Protein AF-A0A0S8AUI0-F1 (afdb_monomer_lite)

Radius of gyration: 12.15 Å; chains: 1; bounding box: 31×28×25 Å

Sequence (66 aa):
MTDSLKNKIEFYERREIVRALGECGGIMAQAARKLGITERMIGYKVKKYGIRKEDGVRQQIVNSRQ

Foldseek 3Di:
DDPDPVVVVLVVVVVLLLQLCLVVQNPLCRSQVVVVHHSVVSVVSCVVVVPDSVSNVVVVVVVVVD

Secondary structure (DSSP, 8-state):
----HHHHHHHHHHHHHHHHHHHTTT-HHHHHHHTTS-HHHHHHHHHHHT--HHHHHHHHHHHTT-

pLDDT: mean 86.93, std 15.42, range [44.75, 98.56]

Structure (mmCIF, N/CA/C/O backbone):
data_AF-A0A0S8AUI0-F1
#
_entry.id   AF-A0A0S8AUI0-F1
#
loop_
_atom_site.group_PDB
_atom_site.id
_atom_site.type_symbol
_atom_site.label_atom_id
_atom_site.label_alt_id
_atom_site.label_comp_id
_atom_site.label_asym_id
_atom_site.label_entity_id
_atom_site.label_seq_id
_atom_site.pdbx_PDB_ins_code
_atom_site.Cartn_x
_atom_site.Cartn_y
_atom_site.Cartn_z
_atom_site.occupancy
_atom_site.B_iso_or_equiv
_atom_site.auth_seq_id
_atom_site.auth_comp_id
_atom_site.auth_asym_id
_atom_site.auth_atom_id
_atom_site.pdbx_PDB_model_num
ATOM 1 N N . MET A 1 1 ? 11.458 -16.950 -17.221 1.00 49.50 1 MET A N 1
ATOM 2 C CA . MET A 1 1 ? 11.201 -15.810 -16.313 1.00 49.50 1 MET A CA 1
ATOM 3 C C . MET A 1 1 ? 11.743 -16.204 -14.950 1.00 49.50 1 MET A C 1
ATOM 5 O O . MET A 1 1 ? 11.200 -17.116 -14.347 1.00 49.50 1 MET A O 1
ATOM 9 N N . THR A 1 2 ? 12.881 -15.654 -14.531 1.00 58.53 2 THR A N 1
ATOM 10 C CA . THR A 1 2 ? 13.539 -16.046 -13.277 1.00 58.53 2 THR A CA 1
ATOM 11 C C . THR A 1 2 ? 12.758 -15.506 -12.082 1.00 58.53 2 THR A C 1
ATOM 13 O O . THR A 1 2 ? 12.481 -14.311 -11.969 1.00 58.53 2 THR A O 1
ATOM 16 N N . ASP A 1 3 ? 12.377 -16.417 -11.196 1.00 77.88 3 ASP A N 1
ATOM 17 C CA . ASP A 1 3 ? 11.533 -16.191 -10.025 1.00 77.88 3 ASP A CA 1
ATOM 18 C C . ASP A 1 3 ? 12.339 -15.536 -8.880 1.00 77.88 3 ASP A C 1
ATOM 20 O O . ASP A 1 3 ? 12.507 -16.084 -7.790 1.00 77.88 3 ASP A O 1
ATOM 24 N N . SER A 1 4 ? 12.941 -14.377 -9.174 1.00 92.38 4 SER A N 1
ATOM 25 C CA . SER A 1 4 ? 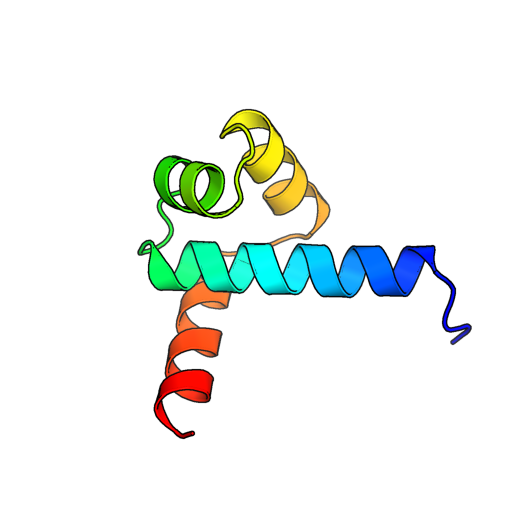13.756 -13.603 -8.234 1.00 92.38 4 SER A CA 1
ATOM 26 C C . SER A 1 4 ? 12.923 -13.152 -7.036 1.00 92.38 4 SER A C 1
ATOM 28 O O . SER A 1 4 ? 11.754 -12.788 -7.181 1.00 92.38 4 SER A O 1
ATOM 30 N N . LEU A 1 5 ? 13.549 -13.079 -5.858 1.00 92.94 5 LEU A N 1
ATOM 31 C CA . LEU A 1 5 ? 12.933 -12.557 -4.635 1.00 92.94 5 LEU A CA 1
ATOM 32 C C . LEU A 1 5 ? 12.253 -11.198 -4.864 1.00 92.94 5 LEU A C 1
ATOM 34 O O . LEU A 1 5 ? 11.155 -10.959 -4.365 1.00 92.94 5 LEU A O 1
ATOM 38 N N . LYS A 1 6 ? 12.867 -10.333 -5.681 1.00 93.44 6 LYS A N 1
ATOM 39 C CA . LYS A 1 6 ? 12.311 -9.019 -6.026 1.00 93.44 6 LYS A CA 1
ATOM 40 C C . LYS A 1 6 ? 10.948 -9.129 -6.719 1.00 93.44 6 LYS A C 1
ATOM 42 O O . LYS A 1 6 ? 10.035 -8.385 -6.372 1.00 93.44 6 LYS A O 1
ATOM 47 N N . ASN A 1 7 ? 10.799 -10.078 -7.644 1.00 92.81 7 ASN A N 1
ATOM 48 C CA . ASN A 1 7 ? 9.549 -10.300 -8.373 1.00 92.81 7 ASN A CA 1
ATOM 49 C C . ASN A 1 7 ? 8.463 -10.860 -7.446 1.00 92.81 7 ASN A C 1
ATOM 51 O O . ASN A 1 7 ? 7.318 -10.419 -7.515 1.00 92.81 7 ASN A O 1
ATOM 55 N N . LYS A 1 8 ? 8.827 -11.770 -6.530 1.00 94.00 8 LYS A N 1
ATOM 56 C CA . LYS A 1 8 ? 7.900 -12.316 -5.524 1.00 94.00 8 LYS A CA 1
ATOM 57 C C . LYS A 1 8 ? 7.365 -11.224 -4.608 1.00 94.00 8 LYS A C 1
ATOM 59 O O . LYS A 1 8 ? 6.155 -11.108 -4.442 1.00 94.00 8 LYS A O 1
ATOM 64 N N . ILE A 1 9 ? 8.254 -10.399 -4.053 1.00 95.25 9 ILE A N 1
ATOM 65 C CA . ILE A 1 9 ? 7.865 -9.288 -3.175 1.00 95.25 9 ILE A CA 1
ATOM 66 C C . ILE A 1 9 ? 6.930 -8.332 -3.914 1.00 95.25 9 ILE A C 1
ATOM 68 O O . ILE A 1 9 ? 5.892 -7.962 -3.375 1.00 95.25 9 ILE A O 1
ATOM 72 N N . GLU A 1 10 ? 7.259 -7.968 -5.155 1.00 95.06 10 GLU A N 1
ATOM 73 C CA . GLU A 1 10 ? 6.423 -7.070 -5.951 1.00 95.06 10 GLU A CA 1
ATOM 74 C C . GLU A 1 10 ? 5.033 -7.657 -6.234 1.00 95.06 10 GLU A C 1
ATOM 76 O O . GLU A 1 10 ? 4.026 -6.958 -6.106 1.00 95.06 10 GLU A O 1
ATOM 81 N N . PHE A 1 11 ? 4.963 -8.952 -6.548 1.00 94.06 11 PHE A N 1
ATOM 82 C CA . PHE A 1 11 ? 3.702 -9.657 -6.746 1.00 94.06 11 PHE A CA 1
ATOM 83 C C . PHE A 1 11 ? 2.830 -9.650 -5.483 1.00 94.06 11 PHE A C 1
ATOM 85 O O . PHE A 1 11 ? 1.660 -9.262 -5.551 1.00 94.06 11 PHE A O 1
ATOM 92 N N . TYR A 1 12 ? 3.387 -10.043 -4.333 1.00 95.56 12 TYR A N 1
ATOM 93 C CA . TYR A 1 12 ? 2.643 -10.067 -3.071 1.00 95.56 12 TYR A CA 1
ATOM 94 C C . TYR A 1 12 ? 2.228 -8.662 -2.635 1.00 95.56 12 TYR A C 1
ATOM 96 O O . TYR A 1 12 ? 1.075 -8.461 -2.262 1.00 95.56 12 TYR A O 1
ATOM 104 N N . GLU A 1 13 ? 3.118 -7.676 -2.751 1.00 96.56 13 GLU A N 1
ATOM 105 C CA . GLU A 1 13 ? 2.807 -6.290 -2.402 1.00 96.56 13 GLU A CA 1
ATOM 106 C C . GLU A 1 13 ? 1.664 -5.744 -3.269 1.00 96.56 13 GLU A C 1
ATOM 108 O O . GLU A 1 13 ? 0.697 -5.194 -2.740 1.00 96.56 13 GLU A O 1
ATOM 113 N N . ARG A 1 14 ? 1.709 -5.957 -4.592 1.00 95.75 14 ARG A N 1
ATOM 114 C CA . ARG A 1 14 ? 0.619 -5.561 -5.497 1.00 95.75 14 ARG A CA 1
ATOM 115 C C . ARG A 1 14 ? -0.692 -6.247 -5.119 1.00 95.75 14 ARG A C 1
ATOM 117 O O . ARG A 1 14 ? -1.730 -5.587 -5.080 1.00 95.75 14 ARG A O 1
ATOM 124 N N . ARG A 1 15 ? -0.656 -7.552 -4.839 1.00 95.06 15 ARG A N 1
ATOM 125 C CA . ARG A 1 15 ? -1.846 -8.341 -4.495 1.00 95.06 15 ARG A CA 1
ATOM 126 C C . ARG A 1 15 ? -2.515 -7.838 -3.217 1.00 95.06 15 ARG A C 1
ATOM 128 O O . ARG A 1 15 ? -3.727 -7.628 -3.223 1.00 95.06 15 ARG A O 1
ATOM 135 N N . GLU A 1 16 ? -1.747 -7.608 -2.156 1.00 96.56 16 GLU A N 1
ATOM 136 C CA . GLU A 1 16 ? -2.301 -7.137 -0.881 1.00 96.56 16 GLU A CA 1
ATOM 137 C C . GLU A 1 16 ? -2.841 -5.703 -0.983 1.00 96.56 16 GLU A C 1
ATOM 139 O O . GLU A 1 16 ? -3.898 -5.414 -0.423 1.00 96.56 16 GLU A O 1
ATOM 144 N N . ILE A 1 17 ? -2.201 -4.820 -1.764 1.00 96.06 17 ILE A N 1
ATOM 145 C CA . ILE A 1 17 ? -2.725 -3.466 -2.017 1.00 96.06 17 ILE A CA 1
ATOM 146 C C . ILE A 1 17 ? -4.068 -3.521 -2.747 1.00 96.06 17 ILE A C 1
ATOM 148 O O . ILE A 1 17 ? -5.013 -2.857 -2.326 1.00 96.06 17 ILE A O 1
ATOM 152 N N . VAL A 1 18 ? -4.177 -4.315 -3.817 1.00 95.88 18 VAL A N 1
ATOM 153 C CA . VAL A 1 18 ? -5.435 -4.465 -4.571 1.00 95.88 18 VAL A CA 1
ATOM 154 C C . VAL A 1 18 ? -6.544 -5.004 -3.671 1.00 95.88 18 VAL A C 1
ATOM 156 O O . VAL A 1 18 ? -7.656 -4.475 -3.679 1.00 95.88 18 VAL A O 1
ATOM 159 N N . ARG A 1 19 ? -6.237 -6.021 -2.863 1.00 94.38 19 ARG A N 1
ATOM 160 C CA . ARG A 1 19 ? -7.188 -6.617 -1.926 1.00 94.38 19 ARG A CA 1
ATOM 161 C C . ARG A 1 19 ? -7.665 -5.606 -0.881 1.00 94.38 19 ARG A C 1
ATOM 163 O O . ARG A 1 19 ? -8.869 -5.434 -0.723 1.00 94.38 19 ARG A O 1
ATOM 170 N N . ALA A 1 20 ? -6.746 -4.909 -0.211 1.00 95.75 20 ALA A N 1
ATOM 171 C CA . ALA A 1 20 ? -7.093 -3.909 0.798 1.00 95.75 20 ALA A CA 1
ATOM 172 C C . ALA A 1 20 ? -7.902 -2.748 0.201 1.00 95.75 20 ALA A C 1
ATOM 174 O O . ALA A 1 20 ? -8.858 -2.285 0.816 1.00 95.75 20 ALA A O 1
ATOM 175 N N . LEU A 1 21 ? -7.566 -2.303 -1.015 1.00 94.44 21 LEU A N 1
ATOM 176 C CA . LEU A 1 21 ? -8.358 -1.303 -1.730 1.00 94.44 21 LEU A CA 1
ATOM 177 C C . LEU A 1 21 ? -9.764 -1.816 -2.045 1.00 94.44 21 LEU A C 1
ATOM 179 O O . LEU A 1 21 ? -10.712 -1.072 -1.830 1.00 94.44 21 LEU A O 1
ATOM 183 N N . GLY A 1 22 ? -9.920 -3.060 -2.502 1.00 92.38 22 GLY A N 1
ATOM 184 C CA . GLY A 1 22 ? -11.236 -3.666 -2.720 1.00 92.38 22 GLY A CA 1
ATOM 185 C C . GLY A 1 22 ? -12.072 -3.681 -1.440 1.00 92.38 22 GLY A C 1
ATOM 186 O O . GLY A 1 22 ? -13.159 -3.110 -1.400 1.00 92.38 22 GLY A O 1
ATOM 187 N N . GLU A 1 23 ? -11.527 -4.248 -0.362 1.00 92.50 23 GLU A N 1
ATOM 188 C CA . GLU A 1 23 ? -12.191 -4.345 0.947 1.00 92.50 23 GLU A CA 1
ATOM 189 C C . GLU A 1 23 ? -12.564 -2.978 1.551 1.00 92.50 23 GLU A C 1
ATOM 191 O O . GLU A 1 23 ? -13.549 -2.883 2.278 1.00 92.50 23 GLU A O 1
ATOM 196 N N . CYS A 1 24 ? -11.815 -1.918 1.237 1.00 94.06 24 CYS A N 1
ATOM 197 C CA . CYS A 1 24 ? -12.064 -0.556 1.717 1.00 94.06 24 CYS A CA 1
ATOM 198 C C . CYS A 1 24 ? -12.782 0.348 0.695 1.00 94.06 24 CYS A C 1
ATOM 200 O O . CYS A 1 24 ? -12.717 1.574 0.811 1.00 94.06 24 CYS A O 1
ATOM 202 N N . GLY A 1 25 ? -13.411 -0.209 -0.346 1.00 90.50 25 GLY A N 1
ATOM 203 C CA . GLY A 1 25 ? -14.170 0.573 -1.335 1.00 90.50 25 GLY A CA 1
ATOM 204 C C . GLY A 1 25 ? -13.321 1.565 -2.145 1.00 90.50 25 GLY A C 1
ATOM 205 O O . GLY A 1 25 ? -13.801 2.611 -2.577 1.00 90.50 25 GLY A O 1
ATOM 206 N N . GLY A 1 26 ? -12.031 1.279 -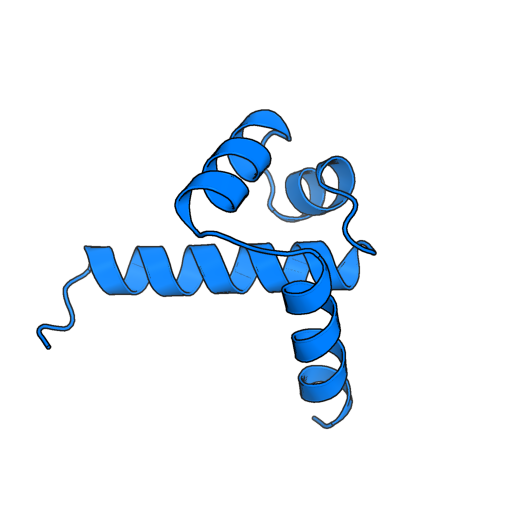2.317 1.00 91.88 26 GLY A N 1
ATOM 207 C CA . GLY A 1 26 ? -11.064 2.125 -3.017 1.00 91.88 26 GLY A CA 1
ATOM 208 C C . GLY A 1 26 ? -10.539 3.307 -2.197 1.00 91.88 26 GLY A C 1
ATOM 209 O O . GLY A 1 26 ? -9.820 4.147 -2.742 1.00 91.88 26 GLY A O 1
ATOM 210 N N . ILE A 1 27 ? -10.865 3.395 -0.903 1.00 94.94 27 ILE A N 1
ATOM 211 C CA . ILE A 1 27 ? -10.400 4.473 -0.025 1.00 94.94 27 ILE A CA 1
ATOM 212 C C . ILE A 1 27 ? -8.957 4.187 0.417 1.00 94.94 27 ILE A C 1
ATOM 214 O O . ILE A 1 27 ? -8.709 3.364 1.301 1.00 94.94 27 ILE A O 1
ATOM 218 N N . MET A 1 28 ? -7.993 4.903 -0.172 1.00 95.44 28 MET A N 1
ATOM 219 C CA . MET A 1 28 ? -6.555 4.713 0.082 1.00 95.44 28 MET A CA 1
ATOM 220 C C . MET A 1 28 ? -6.181 4.864 1.558 1.00 95.44 28 MET A C 1
ATOM 222 O O . MET A 1 28 ? -5.442 4.033 2.077 1.00 95.44 28 MET A O 1
ATOM 226 N N . ALA A 1 29 ? -6.723 5.868 2.253 1.00 97.50 29 ALA A N 1
ATOM 227 C CA . ALA A 1 29 ? -6.471 6.072 3.677 1.00 97.50 29 ALA A CA 1
ATOM 228 C C . ALA A 1 29 ? -6.882 4.860 4.536 1.00 97.50 29 ALA A C 1
ATOM 230 O O . ALA A 1 29 ? -6.175 4.486 5.470 1.00 97.50 29 ALA A O 1
ATOM 231 N N . GLN A 1 30 ? -8.018 4.228 4.223 1.00 97.38 30 GLN A N 1
ATOM 232 C CA . GLN A 1 30 ? -8.499 3.041 4.936 1.00 97.38 30 GLN A CA 1
ATOM 233 C C . GLN A 1 30 ? -7.653 1.809 4.598 1.00 97.38 30 GLN A C 1
ATOM 235 O O . GLN A 1 30 ? -7.219 1.103 5.508 1.00 97.38 30 GLN A O 1
ATOM 240 N N . ALA A 1 31 ? -7.346 1.603 3.315 1.00 96.88 31 ALA A N 1
ATOM 241 C CA . ALA A 1 31 ? -6.484 0.513 2.869 1.00 96.88 31 ALA A CA 1
ATOM 242 C C . ALA A 1 31 ? -5.069 0.618 3.469 1.00 96.88 31 ALA A C 1
ATOM 244 O O . ALA A 1 31 ? -4.519 -0.378 3.928 1.00 96.88 31 ALA A O 1
ATOM 245 N N . ALA A 1 32 ? -4.501 1.825 3.546 1.00 97.94 32 ALA A N 1
ATOM 246 C CA . ALA A 1 32 ? -3.205 2.073 4.173 1.00 97.94 32 ALA A CA 1
ATOM 247 C C . ALA A 1 32 ? -3.208 1.712 5.663 1.00 97.94 32 ALA A C 1
ATOM 249 O O . ALA A 1 32 ? -2.331 0.973 6.109 1.00 97.94 32 ALA A O 1
ATOM 250 N N . ARG A 1 33 ? -4.231 2.157 6.411 1.00 98.25 33 ARG A N 1
ATOM 251 C CA . ARG A 1 33 ? -4.408 1.781 7.824 1.00 98.25 33 ARG A CA 1
ATOM 252 C C . ARG A 1 33 ? -4.518 0.270 7.996 1.00 98.25 33 ARG A C 1
ATOM 254 O O . ARG A 1 33 ? -3.879 -0.277 8.887 1.00 98.25 33 ARG A O 1
ATOM 261 N N . LYS A 1 34 ? -5.271 -0.405 7.124 1.00 97.50 34 LYS A N 1
ATOM 262 C CA . LYS A 1 34 ? -5.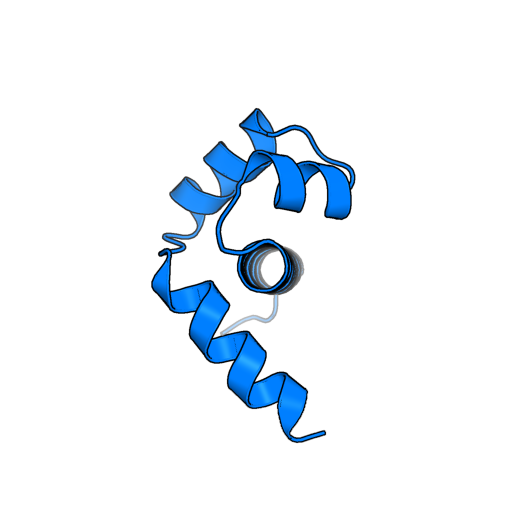410 -1.866 7.145 1.00 97.50 34 LYS A CA 1
ATOM 263 C C . LYS A 1 34 ? -4.079 -2.586 6.900 1.00 97.50 34 LYS A C 1
ATOM 265 O O . LYS A 1 34 ? -3.811 -3.598 7.535 1.00 97.50 34 LYS A O 1
ATOM 270 N N . LEU A 1 35 ? -3.253 -2.062 5.998 1.00 97.31 35 LEU A N 1
ATOM 271 C CA . LEU A 1 35 ? -1.934 -2.610 5.669 1.00 97.31 35 LEU A CA 1
ATOM 272 C C . LEU A 1 35 ? -0.826 -2.187 6.650 1.00 97.31 35 LEU A C 1
ATOM 274 O O . LEU A 1 35 ? 0.315 -2.605 6.480 1.00 97.31 35 LEU A O 1
ATOM 278 N N . GLY A 1 36 ? -1.128 -1.352 7.650 1.00 98.12 36 GLY A N 1
ATOM 279 C CA . GLY A 1 36 ? -0.138 -0.870 8.617 1.00 98.12 36 GLY A CA 1
ATOM 280 C C . GLY A 1 36 ? 0.889 0.102 8.026 1.00 98.12 36 GLY A C 1
ATOM 281 O O . GLY A 1 36 ? 2.010 0.186 8.520 1.00 98.12 36 GLY A O 1
ATOM 282 N N . ILE A 1 37 ? 0.532 0.833 6.964 1.00 98.12 37 ILE A N 1
ATOM 283 C CA . ILE A 1 37 ? 1.408 1.811 6.299 1.00 98.12 37 ILE A CA 1
ATOM 284 C C . ILE A 1 37 ? 0.750 3.189 6.212 1.00 98.12 37 ILE A C 1
ATOM 286 O O . ILE A 1 37 ? -0.435 3.369 6.491 1.00 98.12 37 ILE A O 1
ATOM 290 N N . THR A 1 38 ? 1.521 4.192 5.793 1.00 98.56 38 THR A N 1
ATOM 291 C CA . THR A 1 38 ? 0.984 5.542 5.576 1.00 98.56 38 THR A CA 1
ATOM 292 C C . THR A 1 38 ? 0.220 5.644 4.255 1.00 98.56 38 THR A C 1
ATOM 294 O O . THR A 1 38 ? 0.526 4.960 3.274 1.00 98.56 38 THR A O 1
ATOM 297 N N . GLU A 1 39 ? -0.738 6.571 4.186 1.00 98.00 39 GLU A N 1
ATOM 298 C CA . GLU A 1 39 ? -1.471 6.867 2.948 1.00 98.00 39 GLU A CA 1
ATOM 299 C C . GLU A 1 39 ? -0.540 7.333 1.811 1.00 98.00 39 GLU A C 1
ATOM 301 O O . GLU A 1 39 ? -0.721 6.988 0.644 1.00 98.00 39 GLU A O 1
ATOM 306 N N . ARG A 1 40 ? 0.538 8.051 2.145 1.00 98.31 40 ARG A N 1
ATOM 307 C CA . ARG A 1 40 ? 1.563 8.433 1.167 1.00 98.31 40 ARG A CA 1
ATOM 308 C C . ARG A 1 40 ? 2.245 7.205 0.553 1.00 98.31 40 ARG A C 1
ATOM 310 O O . ARG A 1 40 ? 2.435 7.159 -0.661 1.00 98.31 40 ARG A O 1
ATOM 317 N N . MET A 1 41 ? 2.601 6.211 1.371 1.00 98.25 41 MET A N 1
ATOM 318 C CA . MET A 1 41 ? 3.245 4.980 0.897 1.00 98.25 41 MET A CA 1
ATOM 319 C C . MET A 1 41 ? 2.328 4.196 -0.041 1.00 98.25 41 MET A C 1
ATOM 321 O O . MET A 1 41 ? 2.771 3.831 -1.131 1.00 98.25 41 MET A O 1
ATOM 325 N N . ILE A 1 42 ? 1.055 3.990 0.324 1.00 97.12 42 ILE A N 1
ATOM 326 C CA . ILE A 1 42 ? 0.118 3.286 -0.566 1.00 97.12 42 ILE A CA 1
ATOM 327 C C . ILE A 1 42 ? -0.071 4.058 -1.876 1.00 97.12 42 ILE A C 1
ATOM 329 O O . ILE A 1 42 ? -0.044 3.449 -2.942 1.00 97.12 42 ILE A O 1
ATOM 333 N N . GLY A 1 43 ? -0.153 5.394 -1.826 1.00 97.00 43 GLY A N 1
ATOM 334 C CA . GLY A 1 43 ? -0.270 6.238 -3.016 1.00 97.00 43 GLY A CA 1
ATOM 335 C C . GLY A 1 43 ? 0.904 6.068 -3.984 1.00 97.00 43 GLY A C 1
ATOM 336 O O . GLY A 1 43 ? 0.698 5.932 -5.192 1.00 97.00 43 GLY A O 1
ATOM 337 N N . TYR A 1 44 ? 2.138 5.998 -3.476 1.00 98.12 44 TYR A N 1
ATOM 338 C CA . TYR A 1 44 ? 3.305 5.711 -4.316 1.00 98.12 44 TYR A CA 1
ATOM 339 C C . TYR A 1 44 ? 3.265 4.312 -4.926 1.00 98.12 44 TYR A C 1
ATOM 341 O O . TYR A 1 44 ? 3.599 4.150 -6.099 1.00 98.12 44 TYR A O 1
ATOM 349 N N . LYS A 1 45 ? 2.836 3.303 -4.168 1.00 97.12 45 LYS A N 1
ATOM 350 C CA . LYS A 1 45 ? 2.766 1.919 -4.653 1.00 97.12 45 LYS A CA 1
ATOM 351 C C . LYS A 1 45 ? 1.652 1.715 -5.677 1.00 97.12 45 LYS A C 1
ATOM 353 O O . LYS A 1 45 ? 1.880 1.053 -6.682 1.00 97.12 45 LYS A O 1
ATOM 358 N N . VAL A 1 46 ? 0.494 2.348 -5.490 1.00 96.00 46 VAL A N 1
ATOM 359 C CA . VAL A 1 46 ? -0.596 2.375 -6.480 1.00 96.00 46 VAL A CA 1
ATOM 360 C C . VAL A 1 46 ? -0.099 2.933 -7.810 1.00 96.00 46 VAL A C 1
ATOM 362 O O . VAL A 1 46 ? -0.318 2.308 -8.846 1.00 96.00 46 VAL A O 1
ATOM 365 N N . LYS A 1 47 ? 0.633 4.057 -7.778 1.00 96.19 47 LYS A N 1
ATOM 366 C CA . LYS A 1 47 ? 1.253 4.637 -8.979 1.00 96.19 47 LYS A CA 1
ATOM 367 C C . LYS A 1 47 ? 2.310 3.711 -9.581 1.00 96.19 47 LYS A C 1
ATOM 369 O O . LYS A 1 47 ? 2.271 3.469 -10.781 1.00 96.19 47 LYS A O 1
ATOM 374 N N . LYS A 1 48 ? 3.212 3.160 -8.758 1.00 96.50 48 LYS A N 1
ATOM 375 C CA . LYS A 1 48 ? 4.269 2.230 -9.195 1.00 96.50 48 LYS A CA 1
ATOM 376 C C . LYS A 1 48 ? 3.688 1.008 -9.919 1.00 96.50 48 LYS A C 1
ATOM 378 O O . LYS A 1 48 ? 4.248 0.580 -10.919 1.00 96.50 48 LYS A O 1
ATOM 383 N N . TYR A 1 49 ? 2.583 0.455 -9.419 1.00 95.62 49 TYR A N 1
ATOM 384 C CA . TYR A 1 49 ? 1.988 -0.793 -9.912 1.00 95.62 49 TYR A CA 1
ATOM 385 C C . TYR A 1 49 ? 0.842 -0.610 -10.905 1.00 95.62 49 TYR A C 1
ATOM 387 O O . TYR A 1 49 ? 0.241 -1.607 -11.314 1.00 95.62 49 TYR A O 1
ATOM 395 N N . GLY A 1 50 ? 0.516 0.634 -11.266 1.00 94.56 50 GLY A N 1
ATOM 396 C CA . GLY A 1 50 ? -0.588 0.943 -12.174 1.00 94.56 50 GLY A CA 1
ATOM 397 C C . GLY A 1 50 ? -1.933 0.390 -11.695 1.00 94.56 50 GLY A C 1
ATOM 398 O O . GLY A 1 50 ? -2.723 -0.072 -12.513 1.00 94.56 50 GLY A O 1
ATOM 399 N N . ILE A 1 51 ? -2.171 0.375 -10.378 1.00 93.81 51 ILE A N 1
ATOM 400 C CA . ILE A 1 51 ? -3.410 -0.159 -9.794 1.00 93.81 51 ILE A CA 1
ATOM 401 C C . ILE A 1 51 ? -4.547 0.830 -10.052 1.00 93.81 51 ILE A C 1
ATOM 403 O O . ILE A 1 51 ? -4.459 2.005 -9.688 1.00 93.81 51 ILE A O 1
ATOM 407 N N . ARG A 1 52 ? -5.627 0.348 -10.663 1.00 88.31 52 ARG A N 1
ATOM 408 C CA . ARG A 1 52 ? -6.839 1.117 -10.960 1.00 88.31 52 ARG A CA 1
ATOM 409 C C . ARG A 1 52 ? -7.949 0.797 -9.965 1.00 88.31 52 ARG A C 1
ATOM 411 O O . ARG A 1 52 ? -7.924 -0.234 -9.296 1.00 88.31 52 ARG A O 1
ATOM 418 N N . LYS A 1 53 ? -8.954 1.676 -9.875 1.00 73.31 53 LYS A N 1
ATOM 419 C CA . LYS A 1 53 ? -10.111 1.468 -8.985 1.00 73.31 53 LYS A CA 1
ATOM 420 C C . LYS A 1 53 ? -10.841 0.157 -9.292 1.00 73.31 53 LYS A C 1
ATOM 422 O O . LYS A 1 53 ? -11.253 -0.531 -8.364 1.00 73.31 53 LYS A O 1
ATOM 427 N N . GLU A 1 54 ? -10.952 -0.218 -10.566 1.00 75.69 54 GLU A N 1
ATOM 428 C CA . GLU A 1 54 ? -11.599 -1.470 -10.973 1.00 75.69 54 GLU A CA 1
ATOM 429 C C . GLU A 1 54 ? -10.851 -2.749 -10.551 1.00 75.69 54 GLU A C 1
ATOM 431 O O . GLU A 1 54 ? -11.467 -3.814 -10.460 1.00 75.69 54 GLU A O 1
ATOM 436 N N . ASP A 1 55 ? -9.550 -2.669 -10.249 1.00 77.94 55 ASP A N 1
ATOM 437 C CA . ASP A 1 55 ? -8.754 -3.847 -9.886 1.00 77.94 55 ASP A CA 1
ATOM 438 C C . ASP A 1 55 ? -9.177 -4.420 -8.522 1.00 77.94 55 ASP A C 1
ATOM 440 O O . ASP A 1 55 ? -9.146 -5.636 -8.327 1.00 77.94 55 ASP A O 1
ATOM 444 N N . GLY A 1 56 ? -9.629 -3.566 -7.594 1.00 67.38 56 GLY A N 1
ATOM 445 C CA . GLY A 1 56 ? -10.118 -3.989 -6.275 1.00 67.38 56 GLY A CA 1
ATOM 446 C C . GLY A 1 56 ? -11.455 -4.736 -6.332 1.00 67.38 56 GLY A C 1
ATOM 447 O O . GLY A 1 56 ? -11.660 -5.693 -5.587 1.00 67.38 56 GLY A O 1
ATOM 448 N N . VAL A 1 57 ? -12.339 -4.352 -7.259 1.00 63.91 57 VAL A N 1
ATOM 449 C CA . VAL A 1 57 ? -13.686 -4.937 -7.410 1.00 63.91 57 VAL A CA 1
AT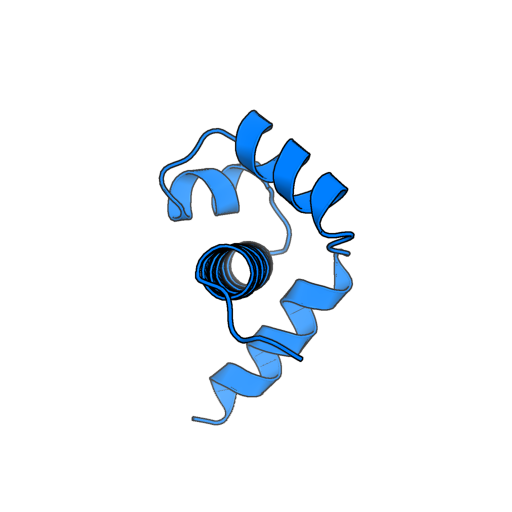OM 450 C C . VAL A 1 57 ? -13.607 -6.368 -7.946 1.00 63.91 57 VAL A C 1
ATOM 452 O O . VAL A 1 57 ? -14.325 -7.255 -7.485 1.00 63.91 57 VAL A O 1
ATOM 455 N N . ARG A 1 58 ? -12.685 -6.630 -8.881 1.00 62.44 58 ARG A N 1
ATOM 456 C CA . ARG A 1 58 ? -12.491 -7.971 -9.457 1.00 62.44 58 ARG A CA 1
ATOM 457 C C . ARG A 1 58 ? -12.070 -9.007 -8.416 1.00 62.44 58 ARG A C 1
ATOM 459 O O . ARG A 1 58 ? -12.501 -10.150 -8.515 1.00 62.44 58 ARG A O 1
ATOM 466 N N . GLN A 1 59 ? -11.277 -8.621 -7.415 1.00 57.25 59 GLN A N 1
ATOM 467 C CA . GLN A 1 59 ? -10.830 -9.563 -6.386 1.00 57.25 59 GLN A CA 1
ATOM 468 C C . GLN A 1 59 ? -11.897 -9.899 -5.343 1.00 57.25 59 GLN A C 1
ATOM 470 O O . GLN A 1 59 ? -11.887 -10.999 -4.797 1.00 57.25 59 GLN A O 1
ATOM 475 N N . GLN A 1 60 ? -12.852 -9.004 -5.089 1.00 57.84 60 GLN A N 1
ATOM 476 C CA . GLN A 1 60 ? -13.951 -9.310 -4.171 1.00 57.84 60 GLN A CA 1
ATOM 477 C C . GLN A 1 60 ? -14.833 -10.444 -4.707 1.00 57.84 60 GLN A C 1
ATOM 479 O O . GLN A 1 60 ? -15.150 -11.363 -3.963 1.00 57.84 60 GLN A O 1
ATOM 484 N N . ILE A 1 61 ? -15.135 -10.446 -6.011 1.00 59.56 61 ILE A N 1
ATOM 485 C CA . ILE A 1 61 ? -15.973 -11.481 -6.647 1.00 59.56 61 ILE A CA 1
ATOM 486 C C . ILE A 1 61 ? -15.309 -12.865 -6.592 1.00 59.56 61 ILE A C 1
ATOM 488 O O . ILE A 1 61 ? -15.997 -13.873 -6.434 1.00 59.56 61 ILE A O 1
ATOM 492 N N . VAL A 1 62 ? -13.9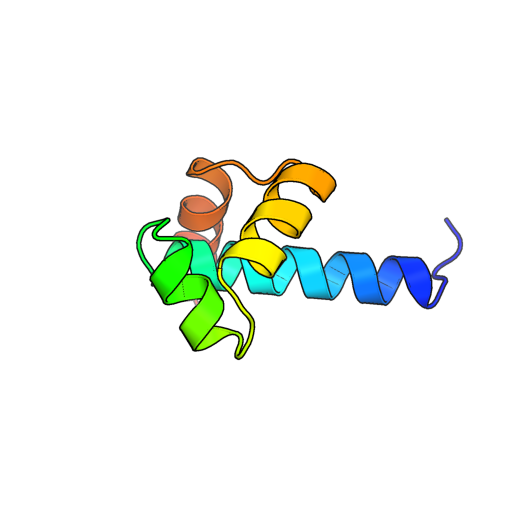80 -12.925 -6.719 1.00 60.19 62 VAL A N 1
ATOM 493 C CA . VAL A 1 62 ? -13.223 -14.184 -6.636 1.00 60.19 62 VAL A CA 1
ATOM 494 C C . VAL A 1 62 ? -13.211 -14.722 -5.203 1.00 60.19 62 VAL A C 1
ATOM 496 O O . VAL A 1 62 ? -13.412 -15.917 -5.009 1.00 60.19 62 VAL A O 1
ATOM 499 N N . ASN A 1 63 ? -13.050 -13.851 -4.202 1.00 58.28 63 ASN A N 1
ATOM 500 C CA . ASN A 1 63 ? -12.990 -14.258 -2.795 1.00 58.28 63 ASN A CA 1
ATOM 501 C C . ASN A 1 63 ? -14.356 -14.643 -2.202 1.00 58.28 63 ASN A C 1
ATOM 503 O O . ASN A 1 63 ? -14.394 -15.422 -1.262 1.00 58.28 63 ASN A O 1
ATOM 507 N N . SER A 1 64 ? -15.478 -14.146 -2.736 1.00 57.75 64 SER A N 1
ATOM 508 C CA . SER A 1 64 ? -16.829 -14.529 -2.278 1.00 57.75 64 SER A CA 1
ATOM 509 C C . SER A 1 64 ? -17.289 -15.917 -2.748 1.00 57.75 64 SER A C 1
ATOM 511 O O . SER A 1 64 ? -18.403 -16.326 -2.430 1.00 57.75 64 SER A O 1
ATOM 513 N N . ARG A 1 65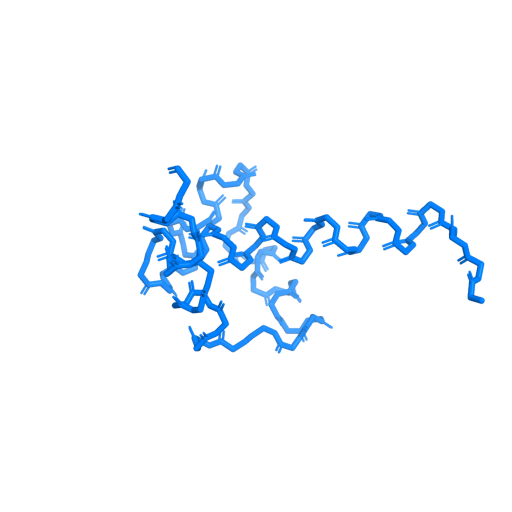 ? -16.484 -16.614 -3.558 1.00 55.38 65 ARG A N 1
ATOM 514 C CA . ARG A 1 65 ? -16.788 -17.946 -4.112 1.00 55.38 65 ARG A CA 1
ATOM 515 C C . ARG A 1 65 ? -15.963 -19.071 -3.474 1.00 55.38 65 ARG A C 1
ATOM 517 O O . ARG A 1 65 ? -15.986 -20.183 -3.998 1.00 55.38 65 ARG A O 1
ATOM 524 N N . GLN A 1 66 ? -15.237 -18.783 -2.395 1.00 44.75 66 GLN A N 1
ATOM 525 C CA . GLN A 1 66 ? -14.514 -19.766 -1.586 1.00 44.75 66 GLN A CA 1
ATOM 526 C C . GLN A 1 66 ? -14.996 -19.745 -0.142 1.00 44.75 66 GLN A C 1
ATOM 528 O O . GLN A 1 66 ? -15.378 -18.650 0.328 1.00 44.75 66 GLN A O 1
#